Protein AF-A0A929UB51-F1 (afdb_monomer_lite)

Foldseek 3Di:
DEEEEADVLLQVLADQVLCVVVVYGYDYCLPPPVLVVVCVVVVHHSLLSRLVVVLVDPDAYEYQYFADLNNLQSVLVVVVVPDAHQEYEQFHADDPCNQVSQVSVVPGPHHYHYDHDHGGGSNNSNVVNNVVSVVD

Secondary structure (DSSP, 8-state):
-EEEESSHHHHHHS-HHHHHTTT--EE-GGG-HHHHHHHHHTTS-HHHHHHHHHHT--S-EEEEESS-HHHHHHHHHHHHTT---SEEEE---SSSSHHHHHHHHHTSSS-EEE--SS---HHHHHHHHHHHHH--

Radius of gyration: 13.72 Å; chains: 1; bounding box: 30×31×37 Å

Sequence (136 aa):
AHIITDTQMAYAGINKKKLADFGGEVHCYMADEDVAKEAKERRTTRAIVSMEKALRRKEELIFAIGNAPTALLRLKEAVDQGERPALIIGVPVGFVNVTAAKELILQTKIPYIVNRGRKGGSNVAAAICNALLYSI

pLDDT: mean 97.29, std 2.81, range [70.5, 98.81]

Structure (mmCIF, N/CA/C/O backbone):
data_AF-A0A929UB51-F1
#
_entry.id   AF-A0A929UB51-F1
#
loop_
_atom_site.group_PDB
_atom_site.id
_atom_site.type_symbol
_atom_site.label_atom_id
_atom_site.label_alt_id
_atom_site.label_comp_id
_atom_site.label_asym_id
_atom_site.label_entity_id
_atom_site.label_seq_id
_atom_site.pdbx_PDB_ins_code
_atom_site.Cartn_x
_atom_site.Cartn_y
_atom_site.Cartn_z
_atom_site.occupancy
_atom_site.B_iso_or_equiv
_atom_site.auth_seq_id
_atom_site.auth_comp_id
_atom_site.auth_asym_id
_atom_site.auth_atom_id
_atom_site.pdbx_PDB_model_num
ATOM 1 N N . ALA A 1 1 ? -1.350 -6.412 -11.958 1.00 93.00 1 ALA A N 1
ATOM 2 C CA . ALA A 1 1 ? -1.777 -5.635 -10.775 1.00 93.00 1 ALA A CA 1
ATOM 3 C C . ALA A 1 1 ? -1.605 -4.122 -10.946 1.00 93.00 1 ALA A C 1
ATOM 5 O O . ALA A 1 1 ? -0.678 -3.681 -11.620 1.00 93.00 1 ALA A O 1
ATOM 6 N N . HIS A 1 2 ? -2.436 -3.332 -10.262 1.00 98.31 2 HIS A N 1
ATOM 7 C CA . HIS A 1 2 ? -2.216 -1.898 -10.030 1.00 98.31 2 HIS A CA 1
ATOM 8 C C . HIS A 1 2 ? -1.446 -1.667 -8.724 1.00 98.31 2 HIS A C 1
ATOM 10 O O . HIS A 1 2 ? -1.585 -2.443 -7.778 1.00 98.31 2 HIS A O 1
ATOM 16 N N . ILE A 1 3 ? -0.658 -0.591 -8.650 1.00 98.69 3 ILE A N 1
ATOM 17 C CA . ILE A 1 3 ? 0.112 -0.228 -7.453 1.00 98.69 3 ILE A CA 1
ATOM 18 C C . ILE A 1 3 ? -0.559 0.947 -6.743 1.00 98.69 3 ILE A C 1
ATOM 20 O O . ILE A 1 3 ? -0.707 2.023 -7.311 1.00 98.69 3 ILE A O 1
ATOM 24 N N . ILE A 1 4 ? -0.921 0.767 -5.479 1.00 98.75 4 ILE A N 1
ATOM 25 C CA . ILE A 1 4 ? -1.499 1.804 -4.623 1.00 98.75 4 ILE A CA 1
ATOM 26 C C . ILE A 1 4 ? -0.416 2.334 -3.687 1.00 98.75 4 ILE A C 1
ATOM 28 O O . ILE A 1 4 ? 0.222 1.547 -2.989 1.00 98.75 4 ILE A O 1
ATOM 32 N N . THR A 1 5 ? -0.221 3.651 -3.625 1.00 98.75 5 THR A N 1
ATOM 33 C CA . THR A 1 5 ? 0.735 4.279 -2.702 1.00 98.75 5 THR A CA 1
ATOM 34 C C . THR A 1 5 ? 0.048 5.109 -1.620 1.00 98.75 5 THR A C 1
ATOM 36 O O . THR A 1 5 ? -1.038 5.657 -1.804 1.00 98.75 5 THR A O 1
ATOM 39 N N . ASP A 1 6 ? 0.709 5.239 -0.470 1.00 98.12 6 ASP A N 1
ATOM 40 C CA . ASP A 1 6 ? 0.262 6.081 0.648 1.00 98.12 6 ASP A CA 1
ATOM 41 C C . ASP A 1 6 ? 0.838 7.506 0.611 1.00 98.12 6 ASP A C 1
ATOM 43 O O . ASP A 1 6 ? 0.547 8.324 1.485 1.00 98.12 6 ASP A O 1
ATOM 47 N N . THR A 1 7 ? 1.675 7.816 -0.381 1.00 97.50 7 THR A N 1
ATOM 48 C CA . THR A 1 7 ? 2.235 9.153 -0.592 1.00 97.50 7 THR A CA 1
ATOM 49 C C . THR A 1 7 ? 2.345 9.497 -2.070 1.00 97.50 7 THR A C 1
ATOM 51 O O . THR A 1 7 ? 2.558 8.632 -2.924 1.00 97.50 7 THR A O 1
ATOM 54 N N . GLN A 1 8 ? 2.270 10.798 -2.369 1.00 97.62 8 GLN A N 1
ATOM 55 C CA . GLN A 1 8 ? 2.569 11.319 -3.705 1.00 97.62 8 GLN A CA 1
ATOM 56 C C . GLN A 1 8 ? 4.051 11.165 -4.075 1.00 97.62 8 GLN A C 1
ATOM 58 O O . GLN A 1 8 ? 4.392 11.027 -5.243 1.00 97.62 8 GLN A O 1
ATOM 63 N N . MET A 1 9 ? 4.941 11.126 -3.081 1.00 97.69 9 MET A N 1
ATOM 64 C CA . MET A 1 9 ? 6.370 10.912 -3.305 1.00 97.69 9 MET A CA 1
ATOM 65 C C . MET A 1 9 ? 6.653 9.501 -3.839 1.00 97.69 9 MET A C 1
ATOM 67 O O . MET A 1 9 ? 7.384 9.355 -4.815 1.00 97.69 9 MET A O 1
ATOM 71 N N . ALA A 1 10 ? 6.037 8.467 -3.254 1.00 98.31 10 ALA A N 1
ATOM 72 C CA . ALA A 1 10 ? 6.152 7.101 -3.764 1.00 98.31 10 ALA A CA 1
ATOM 73 C C . ALA A 1 10 ? 5.501 6.981 -5.149 1.00 98.31 10 ALA A C 1
ATOM 75 O O . ALA A 1 10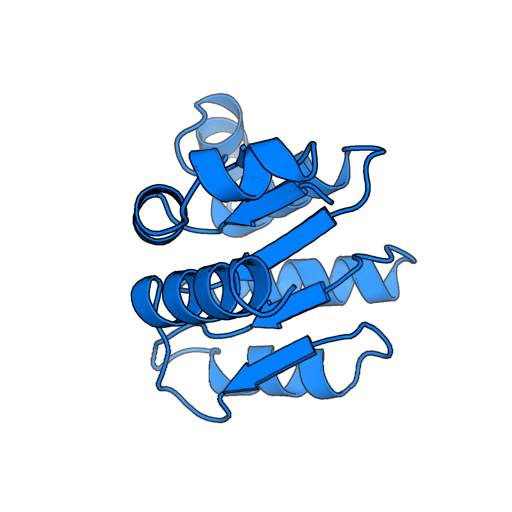 ? 6.106 6.427 -6.062 1.00 98.31 10 ALA A O 1
ATOM 76 N N . TYR A 1 11 ? 4.319 7.582 -5.335 1.00 98.56 11 TYR A N 1
ATOM 77 C CA . TYR A 1 11 ? 3.649 7.651 -6.636 1.00 98.56 11 TYR A CA 1
ATOM 78 C C . TYR A 1 11 ? 4.547 8.262 -7.718 1.00 98.56 11 TYR A C 1
ATOM 80 O O . TYR A 1 11 ? 4.641 7.734 -8.826 1.00 98.56 11 TYR A O 1
ATOM 88 N N . ALA A 1 12 ? 5.225 9.370 -7.414 1.00 98.25 12 ALA A N 1
ATOM 89 C CA . ALA A 1 12 ? 6.124 10.045 -8.341 1.00 98.25 12 ALA A CA 1
ATOM 90 C C . ALA A 1 12 ? 7.366 9.202 -8.670 1.00 98.25 12 ALA A C 1
ATOM 92 O O . ALA A 1 12 ? 7.794 9.192 -9.820 1.00 98.25 12 ALA A O 1
ATOM 93 N N . GLY A 1 13 ? 7.909 8.472 -7.689 1.00 98.25 13 GLY A N 1
ATOM 94 C CA . GLY A 1 13 ? 9.134 7.682 -7.842 1.00 98.25 13 GLY A CA 1
ATOM 95 C C . GLY A 1 13 ? 8.982 6.360 -8.605 1.00 98.25 13 GLY A C 1
ATOM 96 O O . GLY A 1 13 ? 9.989 5.789 -9.022 1.00 98.25 13 GLY A O 1
ATOM 97 N N . ILE A 1 14 ? 7.762 5.849 -8.787 1.00 98.62 14 ILE A N 1
ATOM 98 C CA . ILE A 1 14 ? 7.517 4.589 -9.509 1.00 98.62 14 ILE A CA 1
ATOM 99 C C . ILE A 1 14 ? 7.463 4.835 -11.025 1.00 98.62 14 ILE A C 1
ATOM 101 O O . ILE A 1 14 ? 6.789 5.758 -11.498 1.00 98.62 14 ILE A O 1
ATOM 105 N N . ASN A 1 15 ? 8.139 3.981 -11.801 1.00 98.19 15 ASN A N 1
ATOM 106 C CA . ASN A 1 15 ? 8.160 4.035 -13.262 1.00 98.19 15 ASN A CA 1
ATOM 107 C C . ASN A 1 15 ? 6.820 3.572 -13.863 1.00 98.19 15 ASN A C 1
ATOM 109 O O . ASN A 1 15 ? 6.604 2.394 -14.146 1.00 98.19 15 ASN A O 1
ATOM 113 N N . LYS A 1 16 ? 5.928 4.538 -14.099 1.00 98.19 16 LYS A N 1
ATOM 114 C CA . LYS A 1 16 ? 4.586 4.313 -14.659 1.00 98.19 16 LYS A CA 1
ATOM 115 C C . LYS A 1 16 ? 4.620 3.746 -16.074 1.00 98.19 16 LYS A C 1
ATOM 117 O O . LYS A 1 16 ? 3.792 2.908 -16.397 1.00 98.19 16 LYS A O 1
ATOM 122 N N . LYS A 1 17 ? 5.584 4.174 -16.900 1.00 97.75 17 LYS A N 1
ATOM 123 C CA . LYS A 1 17 ? 5.707 3.695 -18.283 1.00 97.75 17 LYS A CA 1
ATOM 124 C C . LYS A 1 17 ? 5.997 2.197 -18.304 1.00 97.75 17 LYS A C 1
ATOM 126 O O . LYS A 1 17 ? 5.296 1.460 -18.977 1.00 97.75 17 LYS A O 1
ATOM 131 N N . LYS A 1 18 ? 6.973 1.747 -17.508 1.00 97.88 18 LYS A N 1
ATOM 132 C CA . LYS A 1 18 ? 7.313 0.322 -17.430 1.00 97.88 18 LYS A CA 1
ATOM 133 C C . LYS A 1 18 ? 6.187 -0.509 -16.813 1.00 97.88 18 LYS A C 1
ATOM 135 O O . LYS A 1 18 ? 5.946 -1.618 -17.262 1.00 97.88 18 LYS A O 1
ATOM 140 N N . LEU A 1 19 ? 5.483 0.016 -15.806 1.00 97.81 19 LEU A N 1
ATOM 141 C CA . LEU A 1 19 ? 4.312 -0.664 -15.242 1.00 97.81 19 LEU A CA 1
ATOM 142 C C . LEU A 1 19 ? 3.176 -0.812 -16.273 1.00 97.81 19 LEU A C 1
ATOM 144 O O . LEU A 1 19 ? 2.523 -1.855 -16.306 1.00 97.81 19 LEU A O 1
ATOM 148 N N . ALA A 1 20 ? 2.970 0.195 -17.126 1.00 97.62 20 ALA A N 1
ATOM 149 C CA . ALA A 1 20 ? 1.955 0.163 -18.176 1.00 97.62 20 ALA A CA 1
ATOM 150 C C . ALA A 1 20 ? 2.226 -0.922 -19.233 1.00 97.62 20 ALA A C 1
ATOM 152 O O . ALA A 1 20 ? 1.270 -1.494 -19.750 1.00 97.62 20 ALA A O 1
ATOM 153 N N . ASP A 1 21 ? 3.492 -1.284 -19.488 1.00 97.12 21 ASP A N 1
ATOM 154 C CA . ASP A 1 21 ? 3.843 -2.424 -20.356 1.00 97.12 21 ASP A CA 1
ATOM 155 C C . ASP A 1 21 ? 3.254 -3.757 -19.837 1.00 97.12 21 ASP A C 1
ATOM 157 O O . ASP A 1 21 ? 3.044 -4.688 -20.610 1.00 97.12 21 ASP A O 1
ATOM 161 N N . PHE A 1 22 ? 2.948 -3.841 -18.535 1.00 96.00 22 PHE A N 1
ATOM 162 C CA . PHE A 1 22 ? 2.285 -4.982 -17.888 1.00 96.00 22 PHE A CA 1
ATOM 163 C C . PHE A 1 22 ? 0.779 -4.756 -17.646 1.00 96.00 22 PHE A C 1
ATOM 165 O O . PHE A 1 22 ? 0.144 -5.528 -16.926 1.00 96.00 22 PHE A O 1
ATOM 172 N N . GLY A 1 23 ? 0.202 -3.680 -18.192 1.00 96.31 23 GLY A N 1
ATOM 173 C CA . GLY A 1 23 ? -1.207 -3.314 -18.011 1.00 96.31 23 GLY A CA 1
ATOM 174 C C . GLY A 1 23 ? -1.557 -2.757 -16.626 1.00 96.31 23 GLY A C 1
ATOM 175 O O . GLY A 1 23 ? -2.733 -2.690 -16.276 1.00 96.31 23 GLY A O 1
ATOM 176 N N . GLY A 1 24 ? -0.561 -2.388 -15.814 1.00 97.38 24 GLY A N 1
ATOM 177 C CA . GLY A 1 24 ? -0.775 -1.798 -14.494 1.00 97.38 24 GLY A CA 1
ATOM 178 C C . GLY A 1 24 ? -0.731 -0.269 -14.501 1.00 97.38 24 GLY A C 1
ATOM 179 O O . GLY A 1 24 ? -0.140 0.362 -15.373 1.00 97.38 24 GLY A O 1
ATOM 180 N N . GLU A 1 25 ? -1.276 0.333 -13.445 1.00 98.31 25 GLU A N 1
ATOM 181 C CA . GLU A 1 25 ? -1.163 1.772 -13.173 1.00 98.31 25 GLU A CA 1
ATOM 182 C C . GLU A 1 25 ? -0.810 2.010 -11.705 1.00 98.31 25 GLU A C 1
ATOM 184 O O . GLU A 1 25 ? -1.098 1.173 -10.844 1.00 98.31 25 GLU A O 1
ATOM 189 N N . VAL A 1 26 ? -0.198 3.160 -11.420 1.00 98.44 26 VAL A N 1
ATOM 190 C CA . VAL A 1 26 ? 0.070 3.610 -10.049 1.00 98.44 26 VAL A CA 1
ATOM 191 C C . VAL A 1 26 ? -1.046 4.562 -9.631 1.00 98.44 26 VAL A C 1
ATOM 193 O O . VAL A 1 26 ? -1.423 5.420 -10.420 1.00 98.44 26 VAL A O 1
ATOM 196 N N . HIS A 1 27 ? -1.531 4.462 -8.394 1.00 98.44 27 HIS A N 1
ATOM 197 C CA . HIS A 1 27 ? -2.586 5.314 -7.837 1.00 98.44 27 HIS A CA 1
ATOM 198 C C . HIS A 1 27 ? -2.189 5.858 -6.465 1.00 98.44 27 HIS A C 1
ATOM 200 O O . HIS A 1 27 ? -1.554 5.160 -5.675 1.00 98.44 27 HIS A O 1
ATOM 206 N N . CYS A 1 28 ? -2.604 7.086 -6.155 1.00 98.31 28 CYS A N 1
ATOM 207 C CA . CYS A 1 28 ? -2.437 7.695 -4.836 1.00 98.31 28 CYS A CA 1
ATOM 208 C C . CYS A 1 28 ? -3.618 8.612 -4.521 1.00 98.31 28 CYS A C 1
ATOM 210 O O . CYS A 1 28 ? -3.680 9.734 -5.017 1.00 98.31 28 CYS A O 1
ATOM 212 N N . TYR A 1 29 ? -4.521 8.158 -3.652 1.00 98.19 29 TYR A N 1
ATOM 213 C CA . TYR A 1 29 ? -5.757 8.885 -3.329 1.00 98.19 29 TYR A CA 1
ATOM 214 C C . TYR A 1 29 ? -5.601 9.887 -2.176 1.00 98.19 29 TYR A C 1
ATOM 216 O O . TYR A 1 29 ? -6.568 10.466 -1.696 1.00 98.19 29 TYR A O 1
ATOM 224 N N . MET A 1 30 ? -4.377 10.109 -1.684 1.00 95.56 30 MET A N 1
ATOM 225 C CA . MET A 1 30 ? -4.120 10.988 -0.532 1.00 95.56 30 MET A CA 1
ATOM 226 C C . MET A 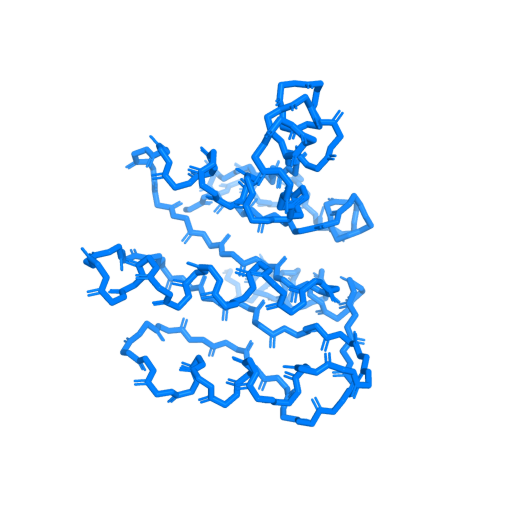1 30 ? -4.489 12.459 -0.764 1.00 95.56 30 MET A C 1
ATOM 228 O O . MET A 1 30 ? -4.683 13.205 0.204 1.00 95.56 30 MET A O 1
ATOM 232 N N . ALA A 1 31 ? -4.492 12.881 -2.029 1.00 93.50 31 ALA A N 1
ATOM 233 C CA . ALA A 1 31 ? -4.796 14.244 -2.447 1.00 93.50 31 ALA A CA 1
ATOM 234 C C . ALA A 1 31 ? -6.259 14.422 -2.875 1.00 93.50 31 ALA A C 1
ATOM 236 O O . ALA A 1 31 ? -6.657 15.550 -3.150 1.00 93.50 31 ALA A O 1
ATOM 237 N N . ASP A 1 32 ? -7.046 13.348 -2.912 1.00 97.69 32 ASP A N 1
ATOM 238 C CA . ASP A 1 32 ? -8.422 13.424 -3.375 1.00 97.69 32 ASP A CA 1
ATOM 239 C C . ASP A 1 32 ? -9.289 14.170 -2.350 1.00 97.69 32 ASP A C 1
ATOM 241 O O . ASP A 1 32 ? -9.188 13.960 -1.133 1.00 97.69 32 ASP A O 1
ATOM 245 N N . GLU A 1 33 ? -10.150 15.061 -2.843 1.00 97.69 33 GLU A N 1
ATOM 246 C CA . GLU A 1 33 ? -10.997 15.906 -1.997 1.00 97.69 33 GLU A CA 1
ATOM 247 C C . GLU A 1 33 ? -11.996 15.087 -1.173 1.00 97.69 33 GLU A C 1
ATOM 249 O O . GLU A 1 33 ? -12.231 15.393 -0.002 1.00 97.69 33 GLU A O 1
ATOM 254 N N . ASP A 1 34 ? -12.541 14.014 -1.755 1.00 97.94 34 ASP A N 1
ATOM 255 C CA . ASP A 1 34 ? -13.457 13.093 -1.079 1.00 97.94 34 ASP A CA 1
ATOM 256 C C . ASP A 1 34 ? -12.766 12.372 0.088 1.00 97.94 34 ASP A C 1
ATOM 258 O O . ASP A 1 34 ? -13.305 12.336 1.193 1.00 97.94 34 ASP A O 1
ATOM 262 N N . VAL A 1 35 ? -11.529 11.907 -0.108 1.00 98.19 35 VAL A N 1
ATOM 263 C CA . VAL A 1 35 ? -10.701 11.285 0.936 1.00 98.19 35 VAL A CA 1
ATOM 264 C C . VAL A 1 35 ? -10.407 12.271 2.065 1.00 98.19 35 VAL A C 1
ATOM 266 O O . VAL A 1 35 ? -10.489 11.915 3.244 1.00 98.19 35 VAL A O 1
ATOM 269 N N . ALA A 1 36 ? -10.065 13.519 1.736 1.00 97.69 36 ALA A N 1
ATOM 270 C CA . ALA A 1 36 ? -9.797 14.549 2.736 1.00 97.69 36 ALA A CA 1
ATOM 271 C C . ALA A 1 36 ? -11.050 14.908 3.550 1.00 97.69 36 ALA A C 1
ATOM 273 O O . ALA A 1 36 ? -10.973 15.022 4.779 1.00 97.69 36 ALA A O 1
ATOM 274 N N . LYS A 1 37 ? -12.195 15.056 2.876 1.00 98.38 37 LYS A N 1
ATOM 275 C CA . LYS A 1 37 ? -13.485 15.355 3.499 1.00 98.38 37 LYS A CA 1
ATOM 276 C C . LYS A 1 37 ? -13.929 14.223 4.425 1.00 98.38 37 LYS A C 1
ATOM 278 O O . LYS A 1 37 ? -14.168 14.470 5.606 1.00 98.38 37 LYS A O 1
ATOM 283 N N . GLU A 1 38 ? -13.945 12.990 3.929 1.00 98.31 38 GLU A N 1
ATOM 284 C CA . GLU A 1 38 ? -14.372 11.818 4.695 1.00 98.31 38 GLU A CA 1
ATOM 285 C C . GLU A 1 38 ? -13.457 11.568 5.906 1.00 98.31 38 GLU A C 1
ATOM 287 O O . GLU A 1 38 ? -13.941 11.306 7.010 1.00 98.31 38 GLU A O 1
ATOM 292 N N . ALA A 1 39 ? -12.135 11.718 5.753 1.00 98.12 39 ALA A N 1
ATOM 293 C CA . ALA A 1 39 ? -11.200 11.572 6.869 1.00 98.12 39 ALA A CA 1
ATOM 294 C C . ALA A 1 39 ? -11.472 12.589 7.990 1.00 98.12 39 ALA A C 1
ATOM 296 O O . ALA A 1 39 ? -11.426 12.239 9.172 1.00 98.12 39 ALA A O 1
ATOM 297 N N . LYS A 1 40 ? -11.796 13.837 7.624 1.00 98.12 40 LYS A N 1
ATOM 298 C CA . LYS A 1 40 ? -12.157 14.893 8.576 1.00 98.12 40 LYS A CA 1
ATOM 299 C C . LYS A 1 40 ? -13.478 14.587 9.283 1.00 9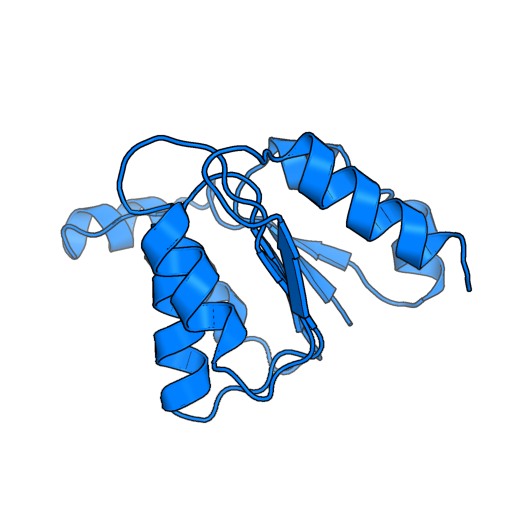8.12 40 LYS A C 1
ATOM 301 O O . LYS A 1 40 ? -13.539 14.698 10.505 1.00 98.12 40 LYS A O 1
ATOM 306 N N . GLU A 1 41 ? -14.506 14.182 8.539 1.00 98.25 41 GLU A N 1
ATOM 307 C CA . GLU A 1 41 ? -15.827 13.828 9.079 1.00 98.25 41 GLU A CA 1
ATOM 308 C C . G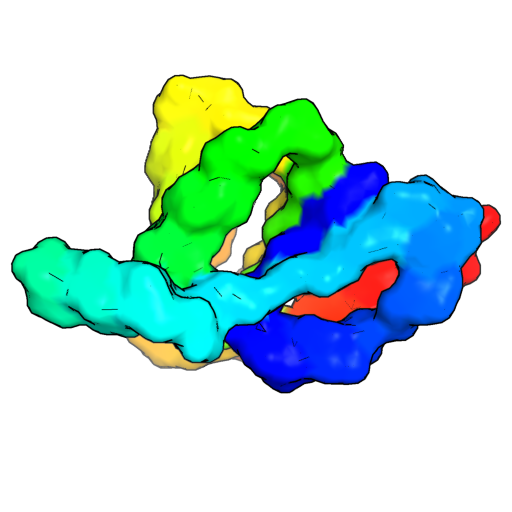LU A 1 41 ? -15.741 12.651 10.062 1.00 98.25 41 GLU A C 1
ATOM 310 O O . GLU A 1 41 ? -16.286 12.717 11.163 1.00 98.25 41 GLU A O 1
ATOM 315 N N . ARG A 1 42 ? -14.972 11.613 9.714 1.00 97.88 42 ARG A N 1
ATOM 316 C CA . ARG A 1 42 ? -14.768 10.409 10.538 1.00 97.88 42 ARG A CA 1
ATOM 317 C C . ARG A 1 42 ? -13.704 10.565 11.629 1.00 97.88 42 ARG A C 1
ATOM 319 O O . ARG A 1 42 ? -13.475 9.618 12.376 1.00 97.88 42 ARG A O 1
ATOM 326 N N . ARG A 1 43 ? -13.035 11.723 11.723 1.00 97.69 43 ARG A N 1
ATOM 327 C CA . ARG A 1 43 ? -11.898 11.977 12.637 1.00 97.69 43 ARG A CA 1
ATOM 328 C C . ARG A 1 43 ? -10.807 10.899 12.549 1.00 97.69 43 ARG A C 1
ATOM 330 O O . ARG A 1 43 ? -10.253 10.470 13.557 1.00 97.69 43 ARG A O 1
ATOM 337 N N . THR A 1 44 ? -10.499 10.468 11.330 1.00 97.25 44 THR A N 1
ATOM 338 C CA . THR A 1 44 ? -9.473 9.461 11.031 1.00 97.25 44 THR A CA 1
ATOM 339 C C . THR A 1 44 ? -8.396 10.042 10.110 1.00 97.25 44 THR A C 1
ATOM 341 O O . THR A 1 44 ? -8.438 11.214 9.734 1.00 97.25 44 THR A O 1
ATOM 344 N N . THR A 1 45 ? -7.381 9.255 9.754 1.00 96.75 45 THR A N 1
ATOM 345 C CA . THR A 1 45 ? -6.328 9.720 8.846 1.00 96.75 45 THR A CA 1
ATOM 346 C C . THR A 1 45 ? -6.755 9.573 7.387 1.00 96.75 45 THR A C 1
ATOM 348 O O . THR A 1 45 ? -7.416 8.608 7.004 1.00 96.75 45 THR A O 1
ATOM 351 N N . ARG A 1 46 ? -6.289 10.488 6.527 1.00 97.81 46 ARG A N 1
ATOM 352 C CA . ARG A 1 46 ? -6.428 10.346 5.065 1.00 97.81 46 ARG A CA 1
ATOM 353 C C . ARG A 1 46 ? -5.833 9.039 4.544 1.00 97.81 46 ARG A C 1
ATOM 355 O O . ARG A 1 46 ? -6.335 8.488 3.578 1.00 97.81 46 ARG A O 1
ATOM 362 N N . ALA A 1 47 ? -4.792 8.535 5.204 1.00 97.31 47 ALA A N 1
ATOM 363 C CA . ALA A 1 47 ? -4.157 7.275 4.848 1.00 97.31 47 ALA A CA 1
ATOM 364 C C . ALA A 1 47 ? -5.124 6.090 4.995 1.00 97.31 47 ALA A C 1
ATOM 366 O O . ALA A 1 47 ? -5.198 5.265 4.093 1.00 97.31 47 ALA A O 1
ATOM 367 N N . ILE A 1 48 ? -5.911 6.044 6.077 1.00 98.06 48 ILE A N 1
ATOM 368 C CA . ILE A 1 48 ? -6.932 5.007 6.287 1.00 98.06 48 ILE A CA 1
ATOM 369 C C . ILE A 1 48 ? -7.991 5.068 5.181 1.00 98.06 48 ILE A C 1
ATOM 371 O O . ILE A 1 48 ? -8.221 4.072 4.501 1.00 98.06 48 ILE A O 1
ATOM 375 N N . VAL A 1 49 ? -8.571 6.247 4.946 1.00 98.44 49 VAL A N 1
ATOM 376 C CA . VAL A 1 49 ? -9.632 6.431 3.939 1.00 98.44 49 VAL A CA 1
ATOM 377 C C . VAL A 1 49 ? -9.121 6.168 2.516 1.00 98.44 49 VAL A C 1
ATOM 379 O O . VAL A 1 49 ? -9.811 5.550 1.712 1.00 98.44 49 VAL A O 1
ATOM 382 N N . SER A 1 50 ? -7.881 6.559 2.210 1.00 98.06 50 SER A N 1
ATOM 383 C CA . SER A 1 50 ? -7.222 6.273 0.929 1.00 98.06 50 SER A CA 1
ATOM 384 C C . SER A 1 50 ? -7.094 4.766 0.675 1.00 98.06 50 SER A C 1
ATOM 386 O O . SER A 1 50 ? -7.404 4.301 -0.422 1.00 98.06 50 SER A O 1
ATOM 388 N N . MET A 1 51 ? -6.698 3.980 1.688 1.00 98.06 51 MET A N 1
ATOM 389 C CA . MET A 1 51 ? -6.627 2.519 1.552 1.00 98.06 51 MET A CA 1
ATOM 390 C C . MET A 1 51 ? -8.016 1.904 1.369 1.00 98.06 51 MET A C 1
ATOM 392 O O . MET A 1 51 ? -8.189 1.030 0.528 1.00 98.06 51 MET A O 1
ATOM 396 N N . GLU A 1 52 ? -9.022 2.382 2.100 1.00 97.75 52 GLU A N 1
ATOM 397 C CA . GLU A 1 52 ? -10.405 1.916 1.943 1.00 97.75 52 GLU A CA 1
ATOM 398 C C . GLU A 1 52 ? -10.960 2.206 0.550 1.00 97.75 52 GLU A C 1
ATOM 400 O O . GLU A 1 52 ? -11.590 1.342 -0.053 1.00 97.75 52 GLU A O 1
ATOM 405 N N . LYS A 1 53 ? -10.693 3.399 0.011 1.00 98.31 53 LYS A N 1
ATOM 406 C CA . LYS A 1 53 ? -11.051 3.757 -1.364 1.00 98.31 53 LYS A CA 1
ATOM 407 C C . LYS A 1 53 ? -10.361 2.840 -2.372 1.00 98.31 53 LYS A C 1
ATOM 409 O O . LYS A 1 53 ? -11.007 2.373 -3.305 1.00 98.31 53 LYS A O 1
ATOM 414 N N . ALA A 1 54 ? -9.080 2.542 -2.161 1.00 97.81 54 ALA A N 1
ATOM 415 C CA . ALA A 1 54 ? -8.326 1.633 -3.013 1.00 97.81 54 ALA A CA 1
ATOM 416 C C . ALA A 1 54 ? -8.873 0.198 -2.991 1.00 97.81 54 ALA A C 1
ATOM 418 O O . ALA A 1 54 ? -8.982 -0.416 -4.044 1.00 97.81 54 ALA A O 1
ATOM 419 N N . LEU A 1 55 ? -9.257 -0.317 -1.822 1.00 97.12 55 LEU A N 1
ATOM 420 C CA . LEU A 1 55 ? -9.786 -1.678 -1.656 1.00 97.12 55 LEU A CA 1
ATOM 421 C C . LEU A 1 55 ? -11.157 -1.893 -2.318 1.00 97.12 55 LEU A C 1
ATOM 423 O O . LEU A 1 55 ? -11.555 -3.028 -2.533 1.00 97.12 55 LEU A O 1
ATOM 427 N N . ARG A 1 56 ? -11.879 -0.828 -2.697 1.00 96.44 56 ARG A N 1
ATOM 428 C CA . ARG A 1 56 ? -13.125 -0.946 -3.483 1.00 96.44 56 ARG A CA 1
ATOM 429 C C . ARG A 1 56 ? -12.880 -1.345 -4.944 1.00 96.44 56 ARG A C 1
ATOM 431 O O . ARG A 1 56 ? -13.837 -1.630 -5.665 1.00 96.44 56 ARG A O 1
ATOM 438 N N . ARG A 1 57 ? -11.625 -1.315 -5.398 1.00 95.31 57 ARG A N 1
ATOM 439 C CA . ARG A 1 57 ? -11.226 -1.761 -6.736 1.00 95.31 57 ARG A CA 1
ATOM 440 C C . ARG A 1 57 ? -11.346 -3.278 -6.848 1.00 95.31 57 ARG A C 1
ATOM 442 O O . ARG A 1 57 ? -11.111 -3.993 -5.883 1.00 95.31 57 ARG A O 1
ATOM 449 N N . LYS A 1 58 ? -11.725 -3.760 -8.032 1.00 92.94 58 LYS A N 1
ATOM 450 C CA . LYS A 1 58 ? -11.907 -5.200 -8.305 1.00 92.94 58 LYS A CA 1
ATOM 451 C C . LYS A 1 58 ? -10.682 -5.829 -8.962 1.00 92.94 58 LYS A C 1
ATOM 453 O O . LYS A 1 58 ? -10.613 -7.044 -9.116 1.00 92.94 58 LYS A O 1
ATOM 458 N N . GLU A 1 59 ? -9.755 -4.994 -9.401 1.00 95.62 59 GLU A N 1
ATOM 459 C CA . GLU A 1 59 ? -8.504 -5.389 -10.011 1.00 95.62 59 GLU A CA 1
ATOM 460 C C . GLU A 1 59 ? -7.526 -5.921 -8.958 1.00 95.62 59 GLU A C 1
ATOM 462 O O . GLU A 1 59 ? -7.641 -5.653 -7.766 1.00 95.62 59 GLU A O 1
ATOM 467 N N . GLU A 1 60 ? -6.514 -6.652 -9.409 1.00 97.06 60 GLU A N 1
ATOM 468 C CA . GLU A 1 60 ? -5.439 -7.115 -8.539 1.00 97.06 60 GLU A CA 1
ATOM 469 C C . GLU A 1 60 ? -4.593 -5.931 -8.034 1.00 97.06 60 GLU A C 1
ATOM 471 O O . GLU A 1 60 ? -4.109 -5.122 -8.835 1.00 97.06 60 GLU A O 1
ATOM 476 N N . LEU A 1 61 ? -4.387 -5.835 -6.715 1.00 98.44 61 LEU A N 1
ATOM 477 C CA . LEU A 1 61 ? -3.730 -4.691 -6.071 1.00 98.44 61 LEU A CA 1
ATOM 478 C C . LEU A 1 61 ? -2.409 -5.066 -5.396 1.00 98.44 61 LEU A C 1
ATOM 480 O O . LEU A 1 61 ? -2.324 -6.045 -4.654 1.00 98.44 61 LEU A O 1
ATOM 484 N N . ILE A 1 62 ? -1.405 -4.213 -5.579 1.00 98.69 62 ILE A N 1
ATOM 485 C CA . ILE A 1 62 ? -0.166 -4.172 -4.800 1.00 98.69 62 ILE A CA 1
ATOM 486 C C . ILE A 1 62 ? -0.178 -2.888 -3.974 1.00 98.69 62 ILE A C 1
ATOM 488 O O . ILE A 1 62 ? -0.363 -1.804 -4.522 1.00 98.69 62 ILE A O 1
ATOM 492 N N . PHE A 1 63 ? 0.060 -2.980 -2.668 1.00 98.81 63 PHE A N 1
ATOM 493 C CA . PHE A 1 63 ? 0.137 -1.804 -1.798 1.00 98.81 63 PHE A CA 1
ATOM 494 C C . PHE A 1 63 ? 1.587 -1.459 -1.476 1.00 98.81 63 PHE A C 1
ATOM 496 O O . PHE A 1 63 ? 2.306 -2.274 -0.908 1.00 98.81 63 PHE A O 1
ATOM 503 N N . ALA A 1 64 ? 2.007 -0.239 -1.799 1.00 98.75 64 ALA A N 1
ATOM 504 C CA . ALA A 1 64 ? 3.338 0.289 -1.534 1.00 98.75 64 ALA A CA 1
ATOM 505 C C . ALA A 1 64 ? 3.279 1.416 -0.497 1.00 98.75 64 ALA A C 1
ATOM 507 O O . ALA A 1 64 ? 3.021 2.578 -0.815 1.00 98.75 64 ALA A O 1
ATOM 508 N N . ILE A 1 65 ? 3.514 1.048 0.764 1.00 98.69 65 ILE A N 1
ATOM 509 C CA . ILE A 1 65 ? 3.363 1.913 1.934 1.00 98.69 65 ILE A CA 1
ATOM 510 C C . ILE A 1 65 ? 4.737 2.375 2.413 1.00 98.69 65 ILE A C 1
ATOM 512 O O . ILE A 1 65 ? 5.502 1.609 3.002 1.00 98.69 65 ILE A O 1
ATOM 516 N N . GLY A 1 66 ? 5.054 3.642 2.158 1.00 98.25 66 GLY A N 1
ATOM 517 C CA . GLY A 1 66 ? 6.351 4.247 2.448 1.00 98.25 66 GLY A CA 1
ATOM 518 C C . GLY A 1 66 ? 6.370 5.203 3.639 1.00 98.25 66 GLY A C 1
ATOM 519 O O . GLY A 1 66 ? 7.456 5.573 4.082 1.00 98.25 66 GLY A O 1
ATOM 520 N N . ASN A 1 67 ? 5.223 5.617 4.185 1.00 98.00 67 ASN A N 1
ATOM 521 C CA . ASN A 1 67 ? 5.181 6.673 5.201 1.00 98.00 67 ASN A CA 1
ATOM 522 C C . ASN A 1 67 ? 4.207 6.403 6.354 1.00 98.00 67 ASN A C 1
ATOM 524 O O . ASN A 1 67 ? 4.600 6.464 7.513 1.00 98.00 67 ASN A O 1
ATOM 528 N N . ALA A 1 68 ? 2.942 6.122 6.063 1.00 96.88 68 ALA A N 1
ATOM 529 C CA . ALA A 1 68 ? 1.870 6.092 7.040 1.00 96.88 68 ALA A CA 1
ATOM 530 C C . ALA A 1 68 ? 1.731 4.698 7.682 1.00 96.88 68 ALA A C 1
ATOM 532 O O . ALA A 1 68 ? 1.172 3.794 7.057 1.00 96.88 68 ALA A O 1
ATOM 533 N N . PRO A 1 69 ? 2.128 4.500 8.957 1.00 96.94 69 PRO A N 1
ATOM 534 C CA . PRO A 1 69 ? 1.864 3.235 9.646 1.00 96.94 69 PRO A CA 1
ATOM 535 C C . PRO A 1 69 ? 0.362 2.944 9.771 1.00 96.94 69 PRO A C 1
ATOM 537 O O . PRO A 1 69 ? -0.034 1.787 9.787 1.00 96.94 69 PRO A O 1
ATOM 540 N N . THR A 1 70 ? -0.488 3.975 9.793 1.00 97.56 70 THR A N 1
ATOM 541 C CA . THR A 1 70 ? -1.951 3.818 9.823 1.00 97.56 70 THR A CA 1
ATOM 542 C C . THR A 1 70 ? -2.521 3.215 8.538 1.00 97.56 70 THR A C 1
ATOM 544 O O . THR A 1 70 ? -3.482 2.458 8.626 1.00 97.56 70 THR A O 1
ATOM 547 N N . ALA A 1 71 ? -1.913 3.460 7.368 1.00 97.75 71 ALA A N 1
ATOM 548 C CA . ALA A 1 71 ? -2.280 2.738 6.146 1.00 97.75 71 ALA A CA 1
ATOM 549 C C . ALA A 1 71 ? -1.977 1.242 6.290 1.00 97.75 71 ALA A C 1
ATOM 551 O O . ALA A 1 71 ? -2.808 0.403 5.961 1.00 97.75 71 ALA A O 1
ATOM 552 N N . LEU A 1 72 ? -0.807 0.910 6.844 1.00 96.75 72 LEU A N 1
ATOM 553 C CA . LEU A 1 72 ? -0.377 -0.472 7.033 1.00 96.75 72 LEU A CA 1
ATOM 554 C C . LEU A 1 72 ? -1.282 -1.231 8.021 1.00 96.75 72 LEU A C 1
ATOM 556 O O . LEU A 1 72 ? -1.679 -2.361 7.749 1.00 96.75 72 LEU A O 1
ATOM 560 N N . LEU A 1 73 ? -1.663 -0.586 9.129 1.00 97.62 73 LEU A N 1
ATOM 561 C CA . LEU A 1 73 ? -2.631 -1.132 10.087 1.00 97.62 73 LEU A CA 1
ATOM 562 C C . LEU A 1 73 ? -3.996 -1.370 9.434 1.00 97.62 73 LEU A C 1
ATOM 564 O O . LEU A 1 73 ? -4.560 -2.451 9.575 1.00 97.62 73 LEU A O 1
ATOM 568 N N . ARG A 1 74 ? -4.493 -0.410 8.645 1.00 97.94 74 ARG A N 1
ATOM 569 C CA . ARG A 1 74 ? -5.778 -0.565 7.956 1.00 97.94 74 ARG A CA 1
ATOM 570 C C . ARG A 1 74 ? -5.773 -1.706 6.940 1.00 97.94 74 ARG A C 1
ATOM 572 O O . ARG A 1 74 ? -6.779 -2.403 6.803 1.00 97.94 74 ARG A O 1
ATOM 579 N N . LEU A 1 75 ? -4.656 -1.904 6.239 1.00 97.81 75 LEU A N 1
ATOM 580 C CA . LEU A 1 75 ? -4.479 -3.039 5.332 1.00 97.81 75 LEU A CA 1
ATOM 581 C C . LEU A 1 75 ? -4.458 -4.366 6.087 1.00 97.81 75 LEU A C 1
ATOM 583 O O . LEU A 1 75 ? -5.061 -5.324 5.618 1.00 97.81 75 LEU A O 1
ATOM 587 N N . LYS A 1 76 ? -3.827 -4.429 7.267 1.00 98.00 76 LYS A N 1
ATOM 588 C CA . LYS A 1 76 ? -3.889 -5.625 8.116 1.00 98.00 76 LYS A CA 1
ATOM 589 C C . LYS A 1 76 ? -5.330 -5.972 8.486 1.00 98.00 76 LYS A C 1
ATOM 591 O O . LYS A 1 76 ? -5.735 -7.115 8.309 1.00 98.00 76 LYS A O 1
ATOM 596 N N . GLU A 1 77 ? -6.101 -4.987 8.942 1.00 98.00 77 GLU A N 1
ATOM 597 C CA . GLU A 1 77 ? -7.519 -5.171 9.274 1.00 98.00 77 GLU A CA 1
ATOM 598 C C . GLU A 1 77 ? -8.325 -5.654 8.063 1.00 98.00 77 GLU A C 1
ATOM 600 O O . GLU A 1 77 ? -9.126 -6.576 8.178 1.00 98.00 77 GLU A O 1
ATOM 605 N N . ALA A 1 78 ? -8.086 -5.072 6.885 1.00 97.62 78 ALA A N 1
ATOM 606 C CA . ALA A 1 78 ? -8.736 -5.490 5.646 1.00 97.62 78 ALA A CA 1
ATOM 607 C C . ALA A 1 78 ? -8.407 -6.950 5.288 1.00 97.62 78 ALA A C 1
ATOM 609 O O . ALA A 1 78 ? -9.292 -7.726 4.931 1.00 97.62 78 ALA A O 1
ATOM 610 N N . VAL A 1 79 ? -7.141 -7.349 5.429 1.00 97.88 79 VAL A N 1
ATOM 611 C CA . VAL A 1 79 ? -6.698 -8.730 5.192 1.00 97.88 79 VAL A CA 1
ATOM 612 C C . VAL A 1 79 ? -7.369 -9.703 6.161 1.00 97.88 79 VAL A C 1
ATOM 614 O O . VAL A 1 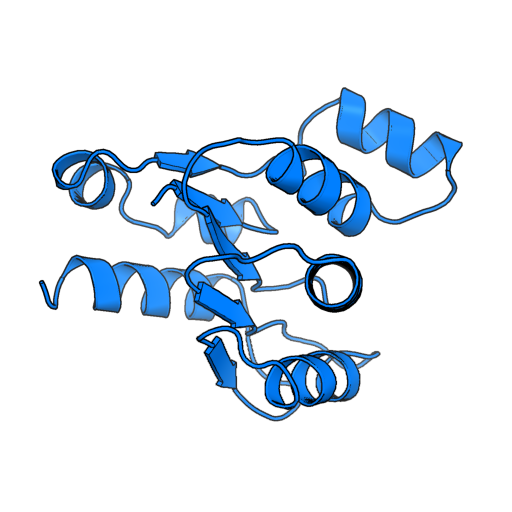79 ? -7.812 -10.779 5.747 1.00 97.88 79 VAL A O 1
ATOM 617 N N . ASP A 1 80 ? -7.503 -9.324 7.429 1.00 97.38 80 ASP A N 1
ATOM 618 C CA . ASP A 1 80 ? -8.220 -10.124 8.427 1.00 97.38 80 ASP A CA 1
ATOM 619 C C . ASP A 1 80 ? -9.716 -10.243 8.101 1.00 97.38 80 ASP A C 1
ATOM 621 O O . ASP A 1 80 ? -10.322 -11.281 8.362 1.00 97.38 80 ASP A O 1
ATOM 625 N N . GLN A 1 81 ? -10.291 -9.226 7.453 1.00 97.25 81 GLN A N 1
ATOM 626 C CA . GLN A 1 81 ? -11.671 -9.210 6.949 1.00 97.25 81 GLN A CA 1
ATOM 627 C C . GLN A 1 81 ? -11.862 -9.975 5.630 1.00 97.25 81 GLN A C 1
ATOM 629 O O . GLN A 1 81 ? -12.988 -10.103 5.156 1.00 97.25 81 GLN A O 1
ATOM 634 N N . GLY A 1 82 ? -10.791 -10.524 5.054 1.00 96.56 82 GLY A N 1
ATOM 635 C CA . GLY A 1 82 ? -10.862 -11.371 3.864 1.00 96.56 82 GLY A CA 1
ATOM 636 C C . GLY A 1 82 ? -10.243 -10.769 2.609 1.00 96.56 82 GLY A C 1
ATOM 637 O O . GLY A 1 82 ? -10.110 -11.501 1.632 1.00 96.56 82 GLY A O 1
ATOM 638 N N . GLU A 1 83 ? -9.787 -9.515 2.632 1.00 97.19 83 GLU A N 1
ATOM 639 C CA . GLU A 1 83 ? -9.114 -8.913 1.477 1.00 97.19 83 GLU A CA 1
ATOM 640 C C . GLU A 1 83 ? -7.809 -9.644 1.150 1.00 97.19 83 GLU A C 1
ATOM 642 O O . GLU A 1 83 ? -7.073 -10.097 2.038 1.00 97.19 83 GLU A O 1
ATOM 647 N N . ARG A 1 84 ? -7.507 -9.785 -0.142 1.00 96.75 84 ARG A N 1
ATOM 648 C CA . ARG A 1 84 ? -6.333 -10.528 -0.628 1.00 96.75 84 ARG A CA 1
ATOM 649 C C . ARG A 1 84 ? -5.536 -9.710 -1.647 1.00 96.75 84 ARG A C 1
ATOM 651 O O . ARG A 1 84 ? -5.585 -10.015 -2.836 1.00 96.75 84 ARG A O 1
ATOM 658 N N . PRO A 1 85 ? -4.788 -8.679 -1.212 1.00 97.50 85 PRO A N 1
ATOM 659 C CA . PRO A 1 85 ? -3.838 -8.010 -2.094 1.00 97.50 85 PRO A CA 1
ATOM 660 C C . PRO A 1 85 ? -2.795 -8.998 -2.630 1.00 97.50 85 PRO A C 1
ATOM 662 O O . PRO A 1 85 ? -2.425 -9.942 -1.933 1.00 97.50 85 PRO A O 1
ATOM 665 N N . ALA A 1 86 ? -2.271 -8.750 -3.829 1.00 98.06 86 ALA A N 1
ATOM 666 C CA . ALA A 1 86 ? -1.226 -9.585 -4.419 1.00 98.06 86 ALA A CA 1
ATOM 667 C C . ALA A 1 86 ? 0.119 -9.440 -3.691 1.00 98.06 86 ALA A C 1
ATOM 669 O O . ALA A 1 86 ? 0.877 -10.401 -3.581 1.00 98.06 86 ALA A O 1
ATOM 670 N N . LEU A 1 87 ? 0.420 -8.239 -3.188 1.00 98.56 87 LEU A N 1
ATOM 671 C CA . LEU A 1 87 ? 1.654 -7.941 -2.462 1.00 98.56 87 LEU A CA 1
ATOM 672 C C . LEU A 1 87 ? 1.476 -6.714 -1.559 1.00 98.56 87 LEU A C 1
ATOM 674 O O . LEU A 1 87 ? 0.860 -5.721 -1.957 1.00 98.56 87 LEU A O 1
ATOM 678 N N . ILE A 1 88 ? 2.084 -6.748 -0.372 1.00 98.75 88 ILE A N 1
ATOM 679 C CA . ILE A 1 88 ? 2.225 -5.585 0.516 1.00 98.75 88 ILE A CA 1
ATOM 680 C C . ILE A 1 88 ? 3.709 -5.226 0.669 1.00 98.75 88 ILE A C 1
ATOM 682 O O . ILE A 1 88 ? 4.483 -5.941 1.303 1.00 98.75 88 ILE A O 1
ATOM 686 N N . ILE A 1 89 ? 4.114 -4.074 0.141 1.00 98.81 89 ILE A N 1
ATOM 687 C CA . ILE A 1 89 ? 5.416 -3.452 0.401 1.00 98.81 89 ILE A CA 1
ATOM 688 C C . ILE A 1 89 ? 5.242 -2.510 1.598 1.00 98.81 89 ILE A C 1
ATOM 690 O O . ILE A 1 89 ? 4.806 -1.367 1.462 1.00 98.81 89 ILE A O 1
ATOM 694 N N . GLY A 1 90 ? 5.539 -3.016 2.794 1.00 98.50 90 GLY A N 1
ATOM 695 C CA . GLY A 1 90 ? 5.358 -2.323 4.068 1.00 98.50 90 GLY A CA 1
ATOM 696 C C . GLY A 1 90 ? 6.660 -1.733 4.592 1.00 98.50 90 GLY A C 1
ATOM 697 O O . GLY A 1 90 ? 7.303 -2.309 5.471 1.00 98.50 90 GLY A O 1
ATOM 698 N N . VAL A 1 91 ? 7.037 -0.557 4.091 1.00 98.62 91 VAL A N 1
ATOM 699 C CA . VAL A 1 91 ? 8.275 0.140 4.474 1.00 98.62 91 VAL A CA 1
ATOM 700 C C . VAL A 1 91 ? 8.056 1.551 5.048 1.00 98.62 91 VAL A C 1
ATOM 702 O O . VAL A 1 91 ? 8.835 2.453 4.731 1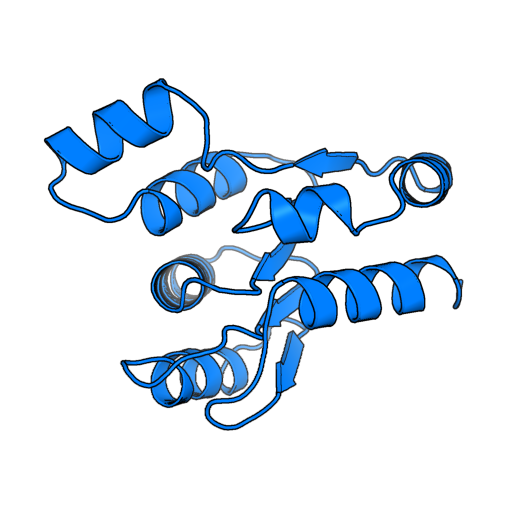.00 98.62 91 VAL A O 1
ATOM 705 N N . PRO A 1 92 ? 7.053 1.798 5.923 1.00 98.31 92 PRO A N 1
ATOM 706 C CA . PRO A 1 92 ? 6.902 3.110 6.542 1.00 98.31 92 PRO A CA 1
ATOM 707 C C . PRO A 1 92 ? 8.109 3.463 7.421 1.00 98.31 92 PRO A C 1
ATOM 709 O O . PRO A 1 92 ? 8.719 2.596 8.056 1.00 98.31 92 PRO A O 1
ATOM 712 N N . VAL A 1 93 ? 8.450 4.750 7.456 1.00 97.75 93 VAL A N 1
ATOM 713 C CA . VAL A 1 93 ? 9.479 5.325 8.332 1.00 97.75 93 VAL A CA 1
ATOM 714 C C . VAL A 1 93 ? 8.833 6.041 9.509 1.00 97.75 93 VAL A C 1
ATOM 716 O O . VAL A 1 93 ? 7.778 6.652 9.365 1.00 97.75 93 VAL A O 1
ATOM 719 N N . GLY A 1 94 ? 9.469 5.998 10.678 1.00 96.19 94 GLY A N 1
ATOM 720 C CA . GLY A 1 94 ? 9.050 6.817 11.812 1.00 96.19 94 GLY A CA 1
ATOM 721 C C . GLY A 1 94 ? 9.286 6.174 13.169 1.00 96.19 94 GLY A C 1
ATOM 722 O O . GLY A 1 94 ? 9.879 5.104 13.297 1.00 96.19 94 GLY A O 1
ATOM 723 N N . PHE A 1 95 ? 8.813 6.868 14.201 1.00 95.25 95 PHE A N 1
ATOM 724 C CA . PHE A 1 95 ? 9.081 6.533 15.601 1.00 95.25 95 PHE A CA 1
ATOM 725 C C . PHE A 1 95 ? 7.847 6.037 16.357 1.00 95.25 95 PHE A C 1
ATOM 727 O O . PHE A 1 95 ? 7.996 5.333 17.350 1.00 95.25 95 PHE A O 1
ATOM 734 N N . VAL A 1 96 ? 6.646 6.360 15.874 1.00 92.56 96 VAL A N 1
ATOM 735 C CA . VAL A 1 96 ? 5.374 6.013 16.517 1.00 92.56 96 VAL A CA 1
ATOM 736 C C . VAL A 1 96 ? 4.678 4.933 15.699 1.00 92.56 96 VAL A C 1
ATOM 738 O O . VAL A 1 96 ? 4.465 5.113 14.504 1.00 92.56 96 VAL A O 1
ATOM 741 N N . ASN A 1 97 ? 4.334 3.811 16.332 1.00 91.69 97 ASN A N 1
ATOM 742 C CA . ASN A 1 97 ? 3.585 2.676 15.765 1.00 91.69 97 ASN A CA 1
ATOM 743 C C . ASN A 1 97 ? 4.193 1.975 14.533 1.00 91.69 97 ASN A C 1
ATOM 745 O O . ASN A 1 97 ? 3.682 0.939 14.127 1.00 91.69 97 ASN A O 1
ATOM 749 N N . VAL A 1 98 ? 5.294 2.469 13.957 1.00 96.00 98 VAL A N 1
ATOM 750 C CA . VAL A 1 98 ? 5.903 1.916 12.734 1.00 96.00 98 VAL A CA 1
ATOM 751 C C . VAL A 1 98 ? 6.370 0.477 12.916 1.00 96.00 98 VAL A C 1
ATOM 753 O O . VAL A 1 98 ? 6.014 -0.380 12.113 1.00 96.00 98 VAL A O 1
ATOM 756 N N . THR A 1 99 ? 7.139 0.193 13.969 1.00 97.50 99 THR A N 1
ATOM 757 C CA . THR A 1 99 ? 7.623 -1.172 14.213 1.00 97.50 99 THR A CA 1
ATOM 758 C C . THR A 1 99 ? 6.453 -2.123 14.460 1.00 97.50 99 THR A C 1
ATOM 760 O O . THR A 1 99 ? 6.377 -3.160 13.816 1.00 97.50 99 THR A O 1
ATOM 763 N N . ALA A 1 100 ? 5.504 -1.739 15.320 1.00 97.00 100 ALA A N 1
ATOM 764 C CA . ALA A 1 100 ? 4.339 -2.565 15.636 1.00 97.00 100 ALA A CA 1
ATOM 765 C C . ALA A 1 100 ? 3.478 -2.858 14.394 1.00 97.00 100 ALA A C 1
ATOM 767 O O . ALA A 1 100 ? 3.123 -4.006 14.149 1.00 97.00 100 ALA A O 1
ATOM 768 N N . ALA A 1 101 ? 3.207 -1.845 13.565 1.00 97.44 101 ALA A N 1
ATOM 769 C CA . ALA A 1 101 ? 2.449 -2.018 12.329 1.00 97.44 101 ALA A CA 1
ATOM 770 C C . ALA A 1 101 ? 3.139 -2.988 11.357 1.00 97.44 101 ALA A C 1
ATOM 772 O O . ALA A 1 101 ? 2.477 -3.815 10.736 1.00 97.44 101 ALA A O 1
ATOM 773 N N . LYS A 1 102 ? 4.470 -2.917 11.239 1.00 98.44 102 LYS A N 1
ATOM 774 C CA . LYS A 1 102 ? 5.244 -3.837 10.397 1.00 98.44 102 LYS A CA 1
ATOM 775 C C . LYS A 1 102 ? 5.188 -5.271 10.910 1.00 98.44 102 LYS A C 1
ATOM 777 O O . LYS A 1 102 ? 4.960 -6.170 10.110 1.00 98.44 102 LYS A O 1
ATOM 782 N N . GLU A 1 103 ? 5.346 -5.479 12.217 1.00 97.88 103 GLU A N 1
ATOM 783 C CA . GLU A 1 103 ? 5.261 -6.815 12.824 1.00 97.88 103 GLU A CA 1
ATOM 784 C C . GLU A 1 103 ? 3.892 -7.469 12.588 1.00 97.88 103 GLU A C 1
ATOM 786 O O . GLU A 1 103 ? 3.822 -8.668 12.333 1.00 97.88 103 GLU A O 1
ATOM 791 N N . LEU A 1 104 ? 2.807 -6.689 12.567 1.00 97.50 104 LEU A N 1
ATOM 792 C CA . LEU A 1 104 ? 1.478 -7.210 12.235 1.00 97.50 104 LEU A CA 1
ATOM 793 C C . LEU A 1 104 ? 1.370 -7.707 10.785 1.00 97.50 104 LEU A C 1
ATOM 795 O O . LEU A 1 104 ? 0.700 -8.709 10.537 1.00 97.50 104 LEU A O 1
ATOM 799 N N . ILE A 1 105 ? 2.038 -7.059 9.824 1.00 98.19 105 ILE A N 1
ATOM 800 C CA . ILE A 1 105 ? 2.070 -7.536 8.429 1.00 98.19 105 ILE A CA 1
ATOM 801 C C . ILE A 1 105 ? 2.843 -8.850 8.302 1.00 98.19 105 ILE A C 1
ATOM 803 O O . ILE A 1 105 ? 2.422 -9.725 7.545 1.00 98.19 105 ILE A O 1
ATOM 807 N N . LEU A 1 106 ? 3.913 -9.029 9.083 1.00 97.81 106 LEU A N 1
ATOM 808 C CA . LEU A 1 106 ? 4.702 -10.269 9.097 1.00 97.81 106 LEU A CA 1
ATOM 809 C C . LEU A 1 106 ? 3.901 -11.495 9.562 1.00 97.81 106 LEU A C 1
ATOM 811 O O . LEU A 1 106 ? 4.320 -12.623 9.331 1.00 97.81 106 LEU A O 1
ATOM 815 N N . GLN A 1 107 ? 2.762 -11.282 10.221 1.00 96.69 107 GLN A N 1
ATOM 816 C CA . GLN A 1 107 ? 1.859 -12.343 10.671 1.00 96.69 107 GLN A CA 1
ATOM 817 C C . GLN A 1 107 ? 0.789 -12.697 9.626 1.00 96.69 107 GLN A C 1
ATOM 819 O O . GLN A 1 107 ? -0.012 -13.606 9.844 1.00 96.69 107 GLN A O 1
ATOM 824 N N . THR A 1 108 ? 0.729 -11.974 8.505 1.00 96.31 108 THR A N 1
ATOM 825 C CA . THR A 1 108 ? -0.238 -12.248 7.436 1.00 96.31 108 THR A CA 1
ATOM 826 C C . THR A 1 108 ? 0.235 -13.386 6.533 1.00 96.31 108 THR A C 1
ATOM 828 O O . THR A 1 108 ? 1.419 -13.706 6.470 1.00 96.31 108 THR A O 1
ATOM 831 N N . LYS A 1 109 ? -0.702 -13.981 5.788 1.00 96.50 109 LYS A N 1
ATOM 832 C CA . LYS A 1 109 ? -0.393 -14.937 4.709 1.00 96.50 109 LYS A CA 1
ATOM 833 C C . LYS A 1 109 ? -0.220 -14.264 3.341 1.00 96.50 109 LYS A C 1
ATOM 835 O O . LYS A 1 109 ? 0.002 -14.954 2.352 1.00 96.50 109 LYS A O 1
ATOM 840 N N . ILE A 1 110 ? -0.382 -12.943 3.273 1.00 98.12 110 ILE A N 1
ATOM 841 C CA . ILE A 1 110 ? -0.228 -12.172 2.039 1.00 98.12 110 ILE A CA 1
ATOM 842 C C . ILE A 1 110 ? 1.266 -12.064 1.727 1.00 98.12 110 ILE A C 1
ATOM 844 O O . ILE A 1 110 ? 2.041 -11.829 2.655 1.00 98.12 110 ILE A O 1
ATOM 848 N N . PRO A 1 111 ? 1.700 -12.200 0.463 1.00 98.50 111 PRO A N 1
ATOM 849 C CA . PRO A 1 111 ? 3.078 -11.899 0.101 1.00 98.50 111 PRO A CA 1
ATOM 850 C C . PRO A 1 111 ? 3.458 -10.484 0.552 1.00 98.50 111 PRO A C 1
ATOM 852 O O . PRO A 1 111 ? 2.701 -9.531 0.350 1.00 98.50 111 PRO A O 1
ATOM 855 N N . TYR A 1 112 ? 4.630 -10.323 1.166 1.00 98.69 112 TYR A N 1
ATOM 856 C CA . TYR A 1 112 ? 5.067 -9.023 1.665 1.00 98.69 112 TYR A CA 1
ATOM 857 C C . TYR A 1 112 ? 6.563 -8.776 1.482 1.00 98.69 112 TYR A C 1
ATOM 859 O O . TYR A 1 112 ? 7.380 -9.694 1.472 1.00 98.69 112 TYR A O 1
ATOM 867 N N . ILE A 1 113 ? 6.924 -7.494 1.418 1.00 98.69 113 ILE A N 1
ATOM 868 C CA . ILE A 1 113 ? 8.297 -7.003 1.561 1.00 98.69 113 ILE A CA 1
ATOM 869 C C . ILE A 1 113 ? 8.277 -5.943 2.660 1.00 98.69 113 ILE A C 1
ATOM 871 O O . ILE A 1 113 ? 7.689 -4.875 2.501 1.00 98.69 113 ILE A O 1
ATOM 875 N N . VAL A 1 114 ? 8.905 -6.243 3.796 1.00 98.56 114 VAL A N 1
ATOM 876 C CA . VAL A 1 114 ? 8.900 -5.384 4.987 1.00 98.56 114 VAL A CA 1
ATOM 877 C C . VAL A 1 114 ? 10.321 -5.224 5.502 1.00 98.56 114 VAL A C 1
ATOM 879 O O . VAL A 1 114 ? 11.028 -6.206 5.721 1.00 98.56 114 VAL A O 1
ATOM 882 N N . ASN A 1 115 ? 10.734 -3.984 5.759 1.00 97.44 115 ASN A N 1
ATOM 883 C CA . ASN A 1 115 ? 12.003 -3.706 6.419 1.00 97.44 115 ASN A CA 1
ATOM 884 C C . ASN A 1 115 ? 11.773 -3.527 7.930 1.00 97.44 115 ASN A C 1
ATOM 886 O O . ASN A 1 115 ? 11.187 -2.537 8.373 1.00 97.44 115 ASN A O 1
ATOM 890 N N . ARG A 1 116 ? 12.214 -4.491 8.744 1.00 96.88 116 ARG A N 1
ATOM 891 C CA . ARG A 1 116 ? 11.990 -4.441 10.199 1.00 96.88 116 ARG A CA 1
ATOM 892 C C . ARG A 1 116 ? 12.606 -3.190 10.842 1.00 96.88 116 ARG A C 1
ATOM 894 O O . ARG A 1 116 ? 13.609 -2.643 10.380 1.00 96.88 116 ARG A O 1
ATOM 901 N N . GLY A 1 117 ? 11.989 -2.746 11.936 1.00 97.00 117 GLY A N 1
ATOM 902 C CA . GLY A 1 117 ? 12.384 -1.546 12.674 1.00 97.00 117 GLY A CA 1
ATOM 903 C C . GLY A 1 117 ? 11.831 -0.237 12.095 1.00 97.00 117 GLY A C 1
ATOM 904 O O . GLY A 1 117 ? 10.847 -0.206 11.357 1.00 97.00 117 GLY A O 1
ATOM 905 N N . ARG A 1 118 ? 12.471 0.877 12.470 1.00 97.56 118 ARG A N 1
ATOM 906 C CA . ARG A 1 118 ? 11.948 2.250 12.299 1.00 97.56 118 ARG A CA 1
ATOM 907 C C . ARG A 1 118 ? 12.301 2.935 10.976 1.00 97.56 118 ARG A C 1
ATOM 909 O O . ARG A 1 118 ? 11.702 3.950 10.632 1.00 97.56 118 ARG A O 1
ATOM 916 N N . LYS A 1 119 ? 13.299 2.421 10.253 1.00 98.25 119 LYS A N 1
ATOM 917 C CA . LYS A 1 119 ? 13.723 2.976 8.956 1.00 98.25 119 LYS A CA 1
ATOM 918 C C . LYS A 1 119 ? 12.695 2.639 7.878 1.00 98.25 119 LYS A C 1
ATOM 920 O O . LYS A 1 119 ? 11.908 1.716 8.052 1.00 98.25 119 LYS A O 1
ATOM 925 N N . GLY A 1 120 ? 12.726 3.335 6.754 1.00 98.00 120 GLY A N 1
ATOM 926 C CA . GLY A 1 120 ? 11.793 3.126 5.650 1.00 98.00 120 GLY A CA 1
ATOM 927 C C . GLY A 1 120 ? 11.750 4.358 4.758 1.00 98.00 120 GLY A C 1
ATOM 928 O O . GLY A 1 120 ? 12.699 5.143 4.757 1.00 98.00 120 GLY A O 1
ATOM 929 N N . GLY A 1 121 ? 10.637 4.561 4.065 1.00 98.31 121 GLY A N 1
ATOM 930 C CA . GLY A 1 121 ? 10.380 5.787 3.323 1.00 98.31 121 GLY A CA 1
ATOM 931 C C . GLY A 1 121 ? 9.763 5.540 1.954 1.00 98.31 121 GLY A C 1
ATOM 932 O O . GLY A 1 121 ? 9.893 4.467 1.365 1.00 98.31 121 GLY A O 1
ATOM 933 N N . SER A 1 122 ? 9.167 6.593 1.402 1.00 98.50 122 SER A N 1
ATOM 934 C CA . SER A 1 122 ? 8.594 6.595 0.051 1.00 98.50 122 SER A CA 1
ATOM 935 C C . SER A 1 122 ? 9.608 6.207 -1.030 1.00 98.50 122 SER A C 1
ATOM 937 O O . SER A 1 122 ? 9.270 5.454 -1.938 1.00 98.50 122 SER A O 1
ATOM 939 N N . ASN A 1 123 ? 10.865 6.648 -0.906 1.00 98.38 123 ASN A N 1
ATOM 940 C CA . ASN A 1 123 ? 11.925 6.284 -1.853 1.00 98.38 123 ASN A CA 1
ATOM 941 C C . ASN A 1 123 ? 12.266 4.792 -1.789 1.00 98.38 123 ASN A C 1
ATOM 943 O O . ASN A 1 123 ? 12.537 4.187 -2.819 1.00 98.38 123 ASN A O 1
ATOM 947 N N . VAL A 1 124 ? 12.218 4.190 -0.595 1.00 98.62 124 VAL A N 1
ATOM 948 C CA . VAL A 1 124 ? 12.430 2.746 -0.423 1.00 98.62 124 VAL A CA 1
ATOM 949 C C . VAL A 1 124 ? 11.279 1.975 -1.065 1.00 98.62 124 VAL A C 1
ATOM 951 O O . VAL A 1 124 ? 11.528 1.033 -1.810 1.00 98.62 124 VAL A O 1
ATOM 954 N N . ALA A 1 125 ? 10.033 2.408 -0.844 1.00 98.75 125 ALA A N 1
ATOM 955 C CA . ALA A 1 125 ? 8.863 1.800 -1.475 1.00 98.75 125 ALA A CA 1
ATOM 956 C C . ALA A 1 125 ? 8.956 1.859 -3.010 1.00 98.75 125 ALA A C 1
ATOM 958 O O . ALA A 1 125 ? 8.826 0.835 -3.675 1.00 98.75 125 ALA A O 1
ATOM 959 N N . ALA A 1 126 ? 9.262 3.034 -3.569 1.00 98.75 126 ALA A N 1
ATOM 960 C CA . ALA A 1 126 ? 9.426 3.213 -5.009 1.00 98.75 126 ALA A CA 1
ATOM 961 C C . ALA A 1 126 ? 10.589 2.387 -5.581 1.00 98.75 126 ALA A C 1
ATOM 963 O O . ALA A 1 126 ? 10.443 1.783 -6.641 1.00 98.75 126 ALA A O 1
ATOM 964 N N . ALA A 1 127 ? 11.724 2.316 -4.877 1.00 98.69 127 ALA A N 1
ATOM 965 C CA . ALA A 1 127 ? 12.868 1.510 -5.292 1.00 98.69 127 ALA A CA 1
ATOM 966 C C . ALA A 1 127 ? 12.521 0.016 -5.363 1.00 98.69 127 ALA A C 1
ATOM 968 O O . ALA A 1 127 ? 12.867 -0.633 -6.346 1.00 98.69 127 ALA A O 1
ATOM 969 N N . ILE A 1 128 ? 11.794 -0.512 -4.371 1.00 98.69 128 ILE A N 1
ATOM 970 C CA . ILE A 1 128 ? 11.327 -1.906 -4.375 1.00 98.69 128 ILE A CA 1
ATOM 971 C C . ILE A 1 128 ? 10.384 -2.145 -5.557 1.00 98.69 128 ILE A C 1
ATOM 973 O O . ILE A 1 128 ? 10.598 -3.089 -6.312 1.00 98.69 128 ILE A O 1
ATOM 977 N N . CYS A 1 129 ? 9.388 -1.276 -5.768 1.00 98.50 129 CYS A N 1
ATOM 978 C CA . CYS A 1 129 ? 8.486 -1.388 -6.916 1.00 98.50 129 CYS A CA 1
ATOM 979 C C . CYS A 1 129 ? 9.259 -1.410 -8.240 1.00 98.50 129 CYS A C 1
ATOM 981 O O . CYS A 1 129 ? 9.058 -2.301 -9.057 1.00 98.50 129 CYS A O 1
ATOM 983 N N . ASN A 1 130 ? 10.173 -0.460 -8.444 1.00 98.38 130 ASN A N 1
ATOM 984 C CA . ASN A 1 130 ? 10.954 -0.372 -9.675 1.00 98.38 130 ASN A CA 1
ATOM 985 C C . ASN A 1 130 ? 11.864 -1.593 -9.870 1.00 98.38 130 ASN A C 1
ATOM 987 O O . ASN A 1 130 ? 11.967 -2.091 -10.984 1.00 98.38 130 ASN A O 1
ATOM 991 N N . ALA A 1 131 ? 12.479 -2.111 -8.804 1.00 98.38 131 ALA A N 1
ATOM 992 C CA . ALA A 1 131 ? 13.279 -3.329 -8.878 1.00 98.38 131 ALA A CA 1
ATOM 993 C C . ALA A 1 131 ? 12.446 -4.527 -9.362 1.00 98.38 131 ALA A C 1
ATOM 995 O O . ALA A 1 131 ? 12.903 -5.265 -10.232 1.00 98.38 131 ALA A O 1
ATOM 996 N N . LEU A 1 132 ? 11.213 -4.683 -8.865 1.00 97.12 132 LEU A N 1
ATOM 997 C CA . LEU A 1 132 ? 10.290 -5.722 -9.336 1.00 97.12 132 LEU A CA 1
ATOM 998 C C . LEU A 1 132 ? 9.923 -5.528 -10.814 1.00 97.12 132 LEU A C 1
ATOM 1000 O O . LEU A 1 132 ? 9.938 -6.491 -11.569 1.00 97.12 132 LEU A O 1
ATOM 1004 N N . LEU A 1 133 ? 9.662 -4.290 -11.244 1.00 96.25 133 LEU A N 1
ATOM 1005 C CA . LEU A 1 133 ? 9.322 -3.973 -12.640 1.00 96.25 133 LEU A CA 1
ATOM 1006 C C . LEU A 1 133 ? 10.451 -4.253 -13.641 1.00 96.25 133 LEU A C 1
ATOM 1008 O O . LEU A 1 133 ? 10.177 -4.425 -14.827 1.00 96.25 133 LEU A O 1
ATOM 1012 N N . TYR A 1 134 ? 11.707 -4.231 -13.192 1.00 95.44 134 TYR A N 1
ATOM 1013 C CA . TYR A 1 134 ? 12.878 -4.457 -14.045 1.00 95.44 134 TYR A CA 1
ATOM 1014 C C . TYR A 1 134 ? 13.437 -5.877 -13.965 1.00 95.44 134 TYR A C 1
ATOM 1016 O O . TYR A 1 134 ? 14.280 -6.232 -14.781 1.00 95.44 134 TYR A O 1
ATOM 1024 N N . SER A 1 135 ? 13.005 -6.668 -12.982 1.00 85.81 135 SER A N 1
ATOM 1025 C CA . SER A 1 135 ? 13.479 -8.045 -12.776 1.00 85.81 135 SER A CA 1
ATOM 1026 C C . SER A 1 135 ? 12.604 -9.091 -13.478 1.00 85.81 135 SER A C 1
ATOM 1028 O O . SER A 1 135 ? 12.773 -10.284 -13.234 1.00 85.81 135 SER A O 1
ATOM 1030 N N . ILE A 1 136 ? 11.664 -8.637 -14.312 1.00 70.50 136 ILE A N 1
ATOM 1031 C CA . ILE A 1 136 ? 10.752 -9.432 -15.144 1.00 70.50 136 ILE A CA 1
ATOM 1032 C C . ILE A 1 136 ? 11.051 -9.099 -16.603 1.00 70.50 136 ILE A C 1
ATOM 1034 O O . ILE A 1 136 ? 11.241 -10.054 -17.383 1.00 70.50 136 ILE A O 1
#